Protein AF-A0A829ZDP2-F1 (afdb_monomer_lite)

Structure (mmCIF, N/CA/C/O backbone):
data_AF-A0A829ZDP2-F1
#
_entry.id   AF-A0A829ZDP2-F1
#
loop_
_atom_site.group_PDB
_atom_site.id
_atom_site.type_symbol
_atom_site.label_atom_id
_atom_site.label_alt_id
_atom_site.label_comp_id
_atom_site.label_asym_id
_atom_site.label_entity_id
_atom_site.label_seq_id
_atom_site.pdbx_PDB_ins_code
_atom_site.Cartn_x
_atom_site.Cartn_y
_atom_site.Cartn_z
_atom_site.occupancy
_atom_site.B_iso_or_equiv
_atom_site.auth_seq_id
_atom_site.auth_comp_id
_atom_site.auth_asym_id
_atom_site.auth_atom_id
_atom_site.pdbx_PDB_model_num
ATOM 1 N N . MET A 1 1 ? 5.303 12.839 0.011 1.00 61.03 1 MET A N 1
ATOM 2 C CA . MET A 1 1 ? 4.712 11.633 0.623 1.00 61.03 1 MET A CA 1
ATOM 3 C C . MET A 1 1 ? 3.208 11.821 0.664 1.00 61.03 1 MET A C 1
ATOM 5 O O . MET A 1 1 ? 2.752 12.792 1.268 1.00 61.03 1 MET A O 1
ATOM 9 N N . ALA A 1 2 ? 2.468 10.977 -0.050 1.00 73.50 2 ALA A N 1
ATOM 10 C CA . ALA A 1 2 ? 1.015 11.086 -0.149 1.00 73.50 2 ALA A CA 1
ATOM 11 C C . ALA A 1 2 ? 0.372 10.447 1.090 1.00 73.50 2 ALA A C 1
ATOM 13 O O . ALA A 1 2 ? 0.875 9.457 1.621 1.00 73.50 2 ALA A O 1
ATOM 14 N N . ARG A 1 3 ? -0.714 11.036 1.598 1.00 81.06 3 ARG A N 1
ATOM 15 C CA . ARG A 1 3 ? -1.428 10.530 2.778 1.00 81.06 3 ARG A CA 1
ATOM 16 C C . ARG A 1 3 ? -2.921 10.539 2.515 1.00 81.06 3 ARG A C 1
ATOM 18 O O . ARG A 1 3 ? -3.459 11.569 2.115 1.00 81.06 3 ARG A O 1
ATOM 25 N N . SER A 1 4 ? -3.569 9.426 2.827 1.00 82.06 4 SER A N 1
ATOM 26 C CA . SER A 1 4 ? -5.016 9.272 2.716 1.00 82.06 4 SER A CA 1
ATOM 27 C C . SER A 1 4 ? -5.582 8.928 4.081 1.00 82.06 4 SER A C 1
ATOM 29 O O . SER A 1 4 ? -5.165 7.950 4.704 1.00 82.06 4 SER A O 1
ATOM 31 N N . LYS A 1 5 ? -6.527 9.746 4.546 1.00 88.75 5 LYS A N 1
ATOM 32 C CA . LYS A 1 5 ? -7.311 9.485 5.750 1.00 88.75 5 LYS A CA 1
ATOM 33 C C . LYS A 1 5 ? -8.771 9.342 5.359 1.00 88.75 5 LYS A C 1
ATOM 35 O O . LYS A 1 5 ? -9.372 10.267 4.820 1.00 88.75 5 LYS A O 1
ATOM 40 N N . PHE A 1 6 ? -9.325 8.188 5.666 1.00 88.69 6 PHE A N 1
ATOM 41 C CA . PHE A 1 6 ? -10.708 7.841 5.426 1.00 88.69 6 PHE A CA 1
ATOM 42 C C . PHE A 1 6 ? -11.545 8.067 6.694 1.00 88.69 6 PHE A C 1
ATOM 44 O O . PHE A 1 6 ? -11.025 8.061 7.809 1.00 88.69 6 PHE A O 1
ATOM 51 N N . LEU A 1 7 ? -12.853 8.298 6.532 1.00 91.75 7 LEU A N 1
ATOM 52 C CA . LEU A 1 7 ? -13.777 8.556 7.653 1.00 91.75 7 LEU A CA 1
ATOM 53 C C . LEU 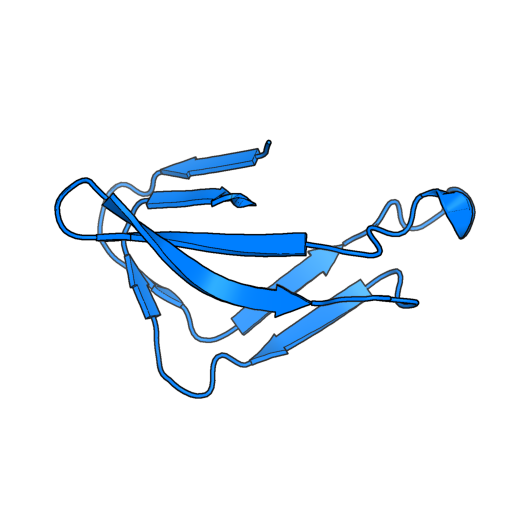A 1 7 ? -14.027 7.321 8.532 1.00 91.75 7 LEU A C 1
ATOM 55 O O . LEU A 1 7 ? -14.474 7.446 9.668 1.00 91.75 7 LEU A O 1
ATOM 59 N N . GLN A 1 8 ? -13.750 6.138 7.996 1.00 91.81 8 GLN A N 1
ATOM 60 C CA . GLN A 1 8 ? -13.908 4.848 8.651 1.00 91.81 8 GLN A CA 1
ATOM 61 C C . GLN A 1 8 ? -12.828 3.892 8.149 1.00 91.81 8 GLN A C 1
ATOM 63 O O . GLN A 1 8 ? -12.141 4.177 7.164 1.00 91.81 8 GLN A O 1
ATOM 68 N N . LYS A 1 9 ? -12.712 2.735 8.802 1.00 91.56 9 LYS A N 1
ATOM 69 C CA . LYS A 1 9 ? -11.848 1.660 8.321 1.00 91.56 9 LYS A CA 1
ATOM 70 C C . LYS A 1 9 ? -12.451 1.015 7.079 1.00 91.56 9 LYS A C 1
ATOM 72 O O . LYS A 1 9 ? -13.645 0.714 7.047 1.00 91.56 9 LYS A O 1
ATOM 77 N N . TYR A 1 10 ? -11.601 0.766 6.097 1.00 90.19 10 TYR A N 1
ATOM 78 C CA . TYR A 1 10 ? -11.923 0.030 4.887 1.00 90.19 10 TYR A CA 1
ATOM 79 C C . TYR A 1 10 ? -11.031 -1.194 4.778 1.00 90.19 10 TYR A C 1
ATOM 81 O O . TYR A 1 10 ? -9.877 -1.183 5.211 1.00 90.19 10 TYR A O 1
ATOM 89 N N . ARG A 1 11 ? -11.596 -2.248 4.195 1.00 91.06 11 ARG A N 1
ATOM 90 C CA . ARG A 1 11 ? -10.839 -3.389 3.702 1.00 91.06 11 ARG A CA 1
ATOM 91 C C . ARG A 1 11 ? -10.268 -3.013 2.335 1.00 91.06 11 ARG A C 1
ATOM 93 O O . ARG A 1 11 ? -11.017 -2.577 1.466 1.00 91.06 11 ARG A O 1
ATOM 100 N N . VAL A 1 12 ? -8.961 -3.157 2.179 1.00 88.38 12 VAL A N 1
ATOM 101 C CA . VAL A 1 12 ? -8.237 -2.915 0.932 1.00 88.38 12 VAL A CA 1
ATOM 102 C C . VAL A 1 12 ? -7.808 -4.262 0.371 1.00 88.38 12 VAL A C 1
ATOM 104 O O . VAL A 1 12 ? -7.065 -4.996 1.021 1.00 88.38 12 VAL A O 1
ATOM 107 N N . ASP A 1 13 ? -8.300 -4.573 -0.827 1.00 90.19 13 ASP A N 1
ATOM 108 C CA . ASP A 1 13 ? -8.024 -5.831 -1.529 1.00 90.19 13 ASP A CA 1
ATOM 109 C C . ASP A 1 13 ? -7.022 -5.659 -2.682 1.00 90.19 13 ASP A C 1
ATOM 111 O O . ASP A 1 13 ? -6.422 -6.637 -3.119 1.00 90.19 13 ASP A O 1
ATOM 115 N N . ALA A 1 14 ? -6.815 -4.432 -3.171 1.00 90.81 14 ALA A N 1
ATOM 116 C CA . ALA A 1 14 ? -5.897 -4.153 -4.270 1.00 90.81 14 ALA A CA 1
ATOM 117 C C . ALA A 1 14 ? -5.313 -2.735 -4.205 1.00 90.81 14 ALA A C 1
ATOM 119 O O . ALA A 1 14 ? -5.893 -1.826 -3.603 1.00 90.81 14 ALA A O 1
ATOM 120 N N . LEU A 1 15 ? -4.168 -2.569 -4.861 1.00 89.56 15 LEU A N 1
ATOM 121 C CA . LEU A 1 15 ? -3.476 -1.315 -5.113 1.00 89.56 15 LEU A CA 1
ATOM 122 C C . LEU A 1 15 ? -3.321 -1.111 -6.619 1.00 89.56 15 LEU A C 1
ATOM 124 O O . LEU A 1 15 ? -2.848 -2.000 -7.323 1.00 89.56 15 LEU A O 1
ATOM 128 N N . GLU A 1 16 ? -3.589 0.112 -7.059 1.00 91.75 16 GLU A N 1
ATOM 129 C CA . GLU A 1 16 ? -3.199 0.619 -8.367 1.00 91.75 16 GLU A CA 1
ATOM 130 C C . GLU A 1 16 ? -2.331 1.872 -8.181 1.00 91.75 16 GLU A C 1
ATOM 132 O O . GLU A 1 16 ? -2.738 2.825 -7.510 1.00 91.75 16 GLU A O 1
ATOM 137 N N . LEU A 1 17 ? -1.122 1.867 -8.745 1.00 89.62 17 LEU A N 1
ATOM 138 C CA . LEU A 1 17 ? -0.220 3.015 -8.767 1.00 89.62 17 LEU A CA 1
ATOM 139 C C . LEU A 1 17 ? -0.003 3.454 -10.215 1.00 89.62 17 LEU A C 1
ATOM 141 O O . LEU A 1 17 ? 0.648 2.773 -11.008 1.00 89.62 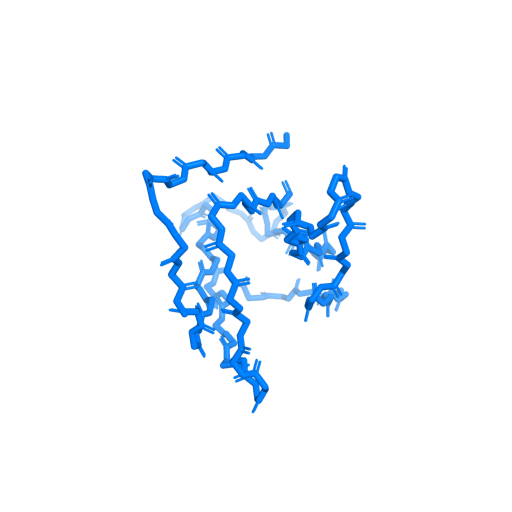17 LEU A O 1
ATOM 145 N N . LEU A 1 18 ? -0.544 4.627 -10.530 1.00 87.19 18 LEU A N 1
ATOM 146 C CA . LEU A 1 18 ? -0.381 5.296 -11.813 1.00 87.19 18 LEU A CA 1
ATOM 147 C C . LEU A 1 18 ? 0.837 6.220 -11.745 1.00 87.19 18 LEU A C 1
ATOM 149 O O . LEU A 1 18 ? 0.839 7.213 -11.015 1.00 87.19 18 LEU A O 1
ATOM 153 N N . GLY A 1 19 ? 1.867 5.897 -12.519 1.00 77.56 19 GLY A N 1
ATOM 154 C CA . GLY A 1 19 ? 2.933 6.826 -12.862 1.00 77.56 19 GLY A CA 1
ATOM 155 C C . GLY A 1 19 ? 2.427 7.935 -13.787 1.00 77.56 19 GLY A C 1
ATOM 156 O O . GLY A 1 19 ? 1.279 7.935 -14.245 1.00 77.56 19 GLY A O 1
ATOM 157 N N . ALA A 1 20 ? 3.288 8.912 -14.073 1.00 74.69 20 ALA A N 1
ATOM 158 C CA . ALA A 1 20 ? 2.975 9.964 -15.031 1.00 74.69 20 ALA A CA 1
ATOM 159 C C . ALA A 1 20 ? 2.837 9.344 -16.434 1.00 74.69 20 ALA A C 1
ATOM 161 O O . ALA A 1 20 ? 3.812 9.161 -17.156 1.00 74.69 20 ALA A O 1
ATOM 162 N N . GLN A 1 21 ? 1.597 9.018 -16.816 1.00 61.50 21 GLN A N 1
ATOM 163 C CA . GLN A 1 21 ? 1.192 8.215 -17.980 1.00 61.50 21 GLN A CA 1
ATOM 164 C C . GLN A 1 21 ? 1.846 8.558 -19.338 1.00 61.50 21 GLN A C 1
ATOM 166 O O . GLN A 1 21 ? 1.747 7.762 -20.270 1.00 61.50 21 GLN A O 1
ATOM 171 N N . LYS A 1 22 ? 2.496 9.720 -19.483 1.00 59.12 22 LYS A N 1
ATOM 172 C CA . LYS A 1 22 ? 3.077 10.225 -20.740 1.00 59.12 22 LYS A CA 1
ATOM 173 C C . LYS A 1 22 ? 4.449 10.884 -20.614 1.00 59.12 22 LYS A C 1
ATOM 175 O O . LYS A 1 22 ? 5.017 11.280 -21.629 1.00 59.12 22 LYS A O 1
ATOM 180 N N . GLU A 1 23 ? 4.988 11.011 -19.412 1.00 56.94 23 GLU A N 1
ATOM 181 C CA . GLU A 1 23 ? 6.245 11.713 -19.193 1.00 56.94 23 GLU A CA 1
ATOM 182 C C . GLU A 1 23 ? 7.274 10.649 -18.843 1.00 56.94 23 GLU A C 1
ATOM 184 O O . GLU A 1 23 ? 7.237 10.147 -17.739 1.00 56.94 23 GLU A O 1
ATOM 189 N N . ASN A 1 24 ? 8.101 10.247 -19.816 1.00 68.75 24 ASN A N 1
ATOM 190 C CA . ASN A 1 24 ? 9.407 9.577 -19.680 1.00 68.75 24 ASN A CA 1
ATOM 191 C C . ASN A 1 24 ? 9.550 8.453 -18.612 1.00 68.75 24 ASN A C 1
ATOM 193 O O . ASN A 1 24 ? 9.365 8.669 -17.422 1.00 68.75 24 ASN A O 1
ATOM 197 N N . GLU A 1 25 ? 10.064 7.277 -18.999 1.00 71.06 25 GLU A N 1
ATOM 198 C CA . GLU A 1 25 ? 10.378 6.153 -18.083 1.00 71.06 25 GLU A CA 1
ATOM 199 C C . GLU A 1 25 ? 11.210 6.532 -16.835 1.00 71.06 25 GLU A C 1
ATOM 201 O O . GLU A 1 25 ? 11.217 5.810 -15.835 1.00 71.06 25 GLU A O 1
ATOM 206 N N . SER A 1 26 ? 11.907 7.670 -16.874 1.00 76.00 26 SER A N 1
ATOM 207 C CA . SER A 1 26 ? 12.621 8.270 -15.740 1.00 76.00 26 SER A CA 1
ATOM 208 C C . SER A 1 26 ? 11.711 8.704 -14.577 1.00 76.00 26 SER A C 1
ATOM 210 O O . SER A 1 26 ? 12.206 8.849 -13.463 1.00 76.00 26 SER A O 1
ATOM 212 N N . PHE A 1 27 ? 10.406 8.903 -14.799 1.00 80.19 27 PHE A N 1
ATOM 213 C CA . PHE A 1 27 ? 9.432 9.301 -13.770 1.00 80.19 27 PHE A CA 1
ATOM 214 C C . PHE A 1 27 ? 8.642 8.126 -13.182 1.00 80.19 27 PHE A C 1
ATOM 216 O O . PHE A 1 27 ? 7.769 8.327 -12.336 1.00 80.19 27 PHE A O 1
ATOM 223 N N . ILE A 1 28 ? 8.943 6.894 -13.601 1.00 85.25 28 ILE A N 1
ATOM 224 C CA . ILE A 1 28 ? 8.359 5.696 -12.999 1.00 85.25 28 ILE A CA 1
ATOM 225 C C . ILE A 1 28 ? 8.888 5.558 -11.571 1.00 85.25 28 ILE A C 1
ATOM 227 O O . ILE A 1 28 ? 10.100 5.471 -11.352 1.00 85.25 28 ILE A O 1
ATOM 231 N N . THR A 1 29 ? 7.978 5.494 -10.598 1.00 87.94 29 THR A N 1
ATOM 232 C CA . THR A 1 29 ? 8.318 5.180 -9.207 1.00 87.94 29 THR A CA 1
ATOM 233 C C . THR A 1 29 ? 8.898 3.771 -9.149 1.00 87.94 29 THR A C 1
ATOM 235 O O . THR A 1 29 ? 8.163 2.799 -9.325 1.00 87.94 29 THR A O 1
ATOM 238 N N . ARG A 1 30 ? 10.217 3.679 -8.939 1.00 90.56 30 ARG A N 1
ATOM 239 C CA . ARG A 1 30 ? 10.978 2.418 -8.914 1.00 90.56 30 ARG A CA 1
ATOM 240 C C . ARG A 1 30 ? 10.748 1.648 -7.623 1.00 90.56 30 ARG A C 1
ATOM 242 O O . ARG A 1 30 ? 10.334 0.495 -7.655 1.00 90.56 30 ARG A O 1
ATOM 249 N N . ASP A 1 31 ? 10.969 2.331 -6.509 1.00 92.88 31 ASP A N 1
ATOM 250 C CA . ASP A 1 31 ? 10.922 1.744 -5.181 1.00 92.88 31 ASP A CA 1
ATOM 251 C C . ASP A 1 31 ? 9.863 2.474 -4.370 1.00 92.88 31 ASP A C 1
ATOM 253 O O . ASP A 1 31 ? 9.863 3.707 -4.293 1.00 92.88 31 ASP A O 1
ATOM 257 N N . PHE A 1 32 ? 8.937 1.724 -3.788 1.00 92.25 32 PHE A N 1
ATOM 258 C CA . PHE A 1 32 ? 7.893 2.295 -2.952 1.00 92.25 32 PHE A CA 1
ATOM 259 C C . PHE A 1 32 ? 7.342 1.281 -1.965 1.00 92.25 32 PHE A C 1
ATOM 261 O O . PHE A 1 32 ? 7.494 0.067 -2.108 1.00 92.25 32 PHE A O 1
ATOM 268 N N . GLN A 1 33 ? 6.666 1.814 -0.956 1.00 93.38 33 GLN A N 1
ATOM 269 C CA . GLN A 1 33 ? 6.068 1.031 0.099 1.00 93.38 33 GLN A CA 1
ATOM 270 C C . GLN A 1 33 ? 4.724 1.623 0.485 1.00 93.38 33 GLN A C 1
ATOM 272 O O . GLN A 1 33 ? 4.598 2.835 0.638 1.00 93.38 33 GLN A O 1
ATOM 277 N N . ILE A 1 34 ? 3.733 0.762 0.686 1.00 92.50 34 ILE A N 1
ATOM 278 C CA . ILE A 1 34 ? 2.478 1.162 1.309 1.00 92.50 34 ILE A CA 1
ATOM 279 C C . ILE A 1 34 ? 2.516 0.805 2.776 1.00 92.50 34 ILE A C 1
ATOM 281 O O . ILE A 1 34 ? 2.886 -0.306 3.164 1.00 92.50 34 ILE A O 1
ATOM 285 N N . GLN A 1 35 ? 2.095 1.772 3.582 1.00 94.56 35 GLN A N 1
ATOM 286 C CA . GLN A 1 35 ? 1.987 1.624 5.018 1.00 94.56 35 GLN A CA 1
ATOM 287 C C . GLN A 1 35 ? 0.576 1.964 5.477 1.00 94.56 35 GLN A C 1
ATOM 289 O O . GLN A 1 35 ? -0.033 2.933 5.013 1.00 94.56 35 GLN A O 1
ATOM 294 N N . VAL A 1 36 ? 0.078 1.188 6.432 1.00 94.62 36 VAL A N 1
ATOM 295 C CA . VAL A 1 36 ? -1.174 1.450 7.146 1.00 94.62 36 VAL A CA 1
ATOM 296 C C . VAL A 1 36 ? -0.854 1.872 8.572 1.00 94.62 36 VAL A C 1
ATOM 298 O O . VAL A 1 36 ? 0.120 1.402 9.162 1.00 94.62 36 VAL A O 1
ATOM 301 N N . LYS A 1 37 ? -1.655 2.773 9.139 1.00 95.12 37 LYS A N 1
ATOM 302 C CA . LYS A 1 37 ? -1.537 3.110 10.556 1.00 95.12 37 LYS A CA 1
ATOM 303 C C . LYS A 1 37 ? -2.333 2.120 11.405 1.00 95.12 37 LYS A C 1
ATOM 305 O O . LYS A 1 37 ? -3.554 2.046 11.282 1.00 95.12 37 LYS A O 1
ATOM 310 N N . GLU A 1 38 ? -1.661 1.420 12.309 1.00 91.50 38 GLU A N 1
ATOM 311 C CA . GLU A 1 38 ? -2.246 0.463 13.249 1.00 91.50 38 GLU A CA 1
ATOM 312 C C . GLU A 1 38 ? -1.746 0.782 14.666 1.00 91.50 38 GLU A C 1
ATOM 314 O O . GLU A 1 38 ? -0.553 0.953 14.891 1.00 91.50 38 GLU A O 1
ATOM 319 N N . ASN A 1 39 ? -2.659 0.926 15.633 1.00 91.44 39 ASN A N 1
ATOM 320 C CA . ASN A 1 39 ? -2.332 1.221 17.041 1.00 91.44 39 ASN A CA 1
ATOM 321 C C . ASN A 1 39 ? -1.431 2.453 17.269 1.00 91.44 39 ASN A C 1
ATOM 323 O O . ASN A 1 39 ? -0.695 2.520 18.245 1.00 91.44 39 ASN A O 1
ATOM 327 N N . GLY A 1 40 ? -1.504 3.450 16.382 1.00 92.50 40 GLY A N 1
ATOM 328 C CA . GLY A 1 40 ? -0.683 4.663 16.474 1.00 92.50 40 GLY A CA 1
ATOM 329 C C . GLY A 1 40 ? 0.617 4.606 15.669 1.00 92.50 40 GLY A C 1
ATOM 330 O O . GLY A 1 40 ? 1.147 5.667 15.340 1.00 92.50 40 GLY A O 1
ATOM 331 N N . GLU A 1 41 ? 1.039 3.414 15.257 1.00 95.19 41 GLU A N 1
ATOM 332 C CA . GLU A 1 41 ? 2.277 3.149 14.528 1.00 95.19 41 GLU A CA 1
ATOM 333 C C . GLU A 1 41 ? 2.017 2.910 13.040 1.00 95.19 41 GLU A C 1
ATOM 335 O O . GLU A 1 41 ? 0.921 2.522 12.634 1.00 95.19 41 GLU A O 1
ATOM 340 N N . TRP A 1 42 ? 3.025 3.163 12.209 1.00 95.50 42 TRP A N 1
ATOM 341 C CA . TRP A 1 42 ? 2.966 2.850 10.781 1.00 95.50 42 TRP A CA 1
ATOM 342 C C . TRP A 1 42 ? 3.550 1.467 10.535 1.00 95.50 42 TRP A C 1
ATOM 344 O O . TRP A 1 42 ? 4.665 1.183 10.966 1.00 95.50 42 TRP A O 1
ATOM 354 N N . LYS A 1 43 ? 2.802 0.631 9.820 1.00 93.81 43 LYS A N 1
ATOM 355 C CA . LYS A 1 43 ? 3.192 -0.730 9.478 1.00 93.81 43 LYS A CA 1
ATOM 356 C C . LYS A 1 43 ? 3.211 -0.915 7.974 1.00 93.81 43 LYS A C 1
ATOM 358 O O . LYS A 1 43 ? 2.274 -0.522 7.281 1.00 93.81 43 LYS A O 1
ATOM 363 N N . ASP A 1 44 ? 4.257 -1.571 7.514 1.00 93.06 44 ASP A N 1
ATOM 364 C CA . ASP A 1 44 ? 4.477 -1.935 6.124 1.00 93.06 44 ASP A CA 1
ATOM 365 C C . A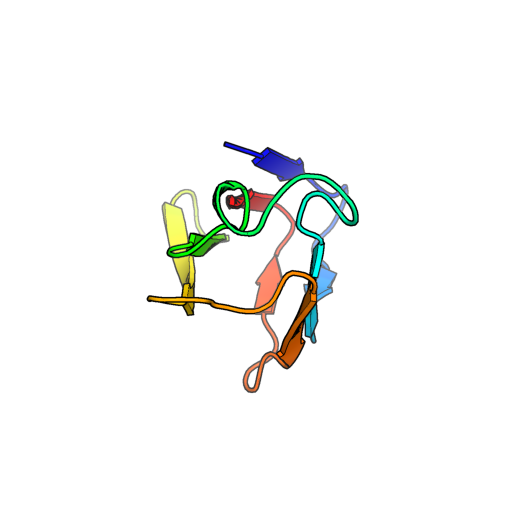SP A 1 44 ? 3.526 -3.055 5.719 1.00 93.06 44 ASP A C 1
ATOM 367 O O . ASP A 1 44 ? 3.435 -4.075 6.404 1.00 93.06 44 ASP A O 1
ATOM 371 N N . ILE A 1 45 ? 2.804 -2.855 4.617 1.00 91.81 45 ILE A N 1
ATOM 372 C CA . ILE A 1 45 ? 1.849 -3.848 4.106 1.00 91.81 45 ILE A CA 1
ATOM 373 C C . ILE A 1 45 ? 2.185 -4.333 2.702 1.00 91.81 45 ILE A C 1
ATOM 375 O O . ILE A 1 45 ? 1.797 -5.437 2.343 1.00 91.81 45 ILE A O 1
ATOM 379 N N . HIS A 1 46 ? 2.912 -3.533 1.921 1.00 91.81 46 HIS A N 1
ATOM 380 C CA . HIS A 1 46 ? 3.369 -3.910 0.588 1.00 91.81 46 HIS A CA 1
ATOM 381 C C . HIS A 1 46 ? 4.629 -3.133 0.239 1.00 91.81 46 HIS A C 1
ATOM 383 O O . HIS A 1 46 ? 4.660 -1.920 0.442 1.00 91.81 46 HIS A O 1
ATOM 389 N N . SER A 1 47 ? 5.635 -3.812 -0.301 1.00 93.31 47 SER A N 1
ATOM 390 C CA . SER A 1 47 ? 6.903 -3.206 -0.708 1.00 93.31 47 SER A CA 1
ATOM 391 C C . SER A 1 47 ? 7.243 -3.640 -2.121 1.00 93.31 47 SER A C 1
ATOM 393 O O . SER A 1 47 ? 7.133 -4.817 -2.461 1.00 93.31 47 SER A O 1
ATOM 395 N N . VAL A 1 48 ? 7.687 -2.688 -2.929 1.00 93.69 48 VAL A N 1
ATOM 396 C CA . VAL A 1 48 ? 8.082 -2.910 -4.316 1.00 93.69 48 VAL A CA 1
ATOM 397 C C . VAL A 1 48 ? 9.452 -2.295 -4.526 1.00 93.69 48 VAL A C 1
ATOM 399 O O . VAL A 1 48 ? 9.715 -1.179 -4.079 1.00 93.69 48 VAL A O 1
ATOM 402 N N . THR A 1 49 ? 10.311 -3.038 -5.213 1.00 94.44 49 THR A N 1
ATOM 403 C CA . TH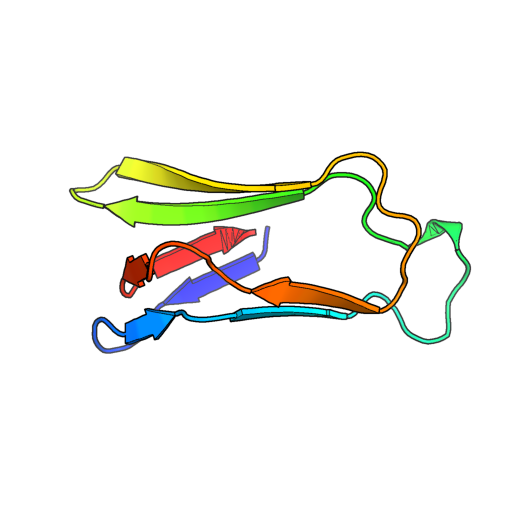R A 1 49 ? 11.647 -2.601 -5.614 1.00 94.44 49 THR A CA 1
ATOM 404 C C . THR A 1 49 ? 11.818 -2.802 -7.108 1.00 94.44 49 THR A C 1
ATOM 406 O O . THR A 1 49 ? 11.372 -3.815 -7.645 1.00 94.44 49 THR A O 1
ATOM 409 N N . ASP A 1 50 ? 12.508 -1.874 -7.754 1.00 92.62 50 ASP A N 1
ATOM 410 C CA . ASP A 1 50 ? 12.840 -1.896 -9.176 1.00 92.62 50 ASP A CA 1
ATOM 411 C C . ASP A 1 50 ? 11.630 -1.992 -10.127 1.00 92.62 50 ASP A C 1
ATOM 413 O O . ASP A 1 50 ? 11.703 -2.592 -11.199 1.00 92.62 50 ASP A O 1
ATOM 417 N N . ASN A 1 51 ? 10.508 -1.355 -9.781 1.00 90.88 51 ASN A N 1
ATOM 418 C CA . ASN A 1 51 ? 9.351 -1.268 -10.667 1.00 90.88 51 ASN A CA 1
ATOM 419 C C . ASN A 1 51 ? 9.734 -0.641 -12.025 1.00 90.88 51 ASN A C 1
ATOM 421 O O . ASN A 1 51 ? 10.385 0.409 -12.114 1.00 90.88 51 ASN A O 1
ATOM 425 N N . LYS A 1 52 ? 9.329 -1.301 -13.112 1.00 88.56 52 LYS A N 1
ATOM 426 C CA . LYS A 1 52 ? 9.515 -0.841 -14.499 1.00 88.56 52 LYS A CA 1
ATOM 427 C C . LYS A 1 52 ? 8.197 -0.418 -15.143 1.00 88.56 52 LYS A C 1
ATOM 429 O O . LYS A 1 52 ? 8.211 0.083 -16.262 1.00 88.56 52 LYS A O 1
ATOM 434 N N . GLU A 1 53 ? 7.081 -0.616 -14.450 1.00 87.88 53 GLU A N 1
ATOM 435 C CA . GLU A 1 53 ? 5.745 -0.423 -14.985 1.00 87.88 53 GLU A CA 1
ATOM 436 C C . GLU A 1 53 ? 5.230 0.977 -14.660 1.00 87.88 53 GLU A C 1
ATOM 438 O O . GLU A 1 53 ? 5.304 1.454 -13.527 1.00 87.88 53 GLU A O 1
ATOM 443 N N . ASN A 1 54 ? 4.681 1.640 -15.674 1.00 87.19 54 ASN A N 1
ATOM 444 C CA . ASN A 1 54 ? 4.029 2.937 -15.510 1.00 87.19 54 ASN A CA 1
ATOM 445 C C . ASN A 1 54 ? 2.642 2.815 -14.856 1.00 87.19 54 ASN A C 1
ATOM 447 O O . ASN A 1 54 ? 2.141 3.762 -14.265 1.00 87.19 54 ASN A O 1
ATOM 451 N N . LEU A 1 55 ? 2.018 1.647 -14.978 1.00 89.38 55 LEU A N 1
ATOM 452 C CA . LEU A 1 55 ? 0.815 1.270 -14.257 1.00 89.38 55 LEU A CA 1
ATOM 453 C C . LEU A 1 55 ? 1.165 0.018 -13.468 1.00 89.38 55 LEU A C 1
ATOM 455 O O . LEU A 1 55 ? 1.298 -1.045 -14.062 1.00 89.38 55 LEU A O 1
ATOM 459 N N . TYR A 1 56 ? 1.334 0.166 -12.159 1.00 91.00 56 TYR A N 1
ATOM 460 C CA . TYR A 1 56 ? 1.576 -0.960 -11.272 1.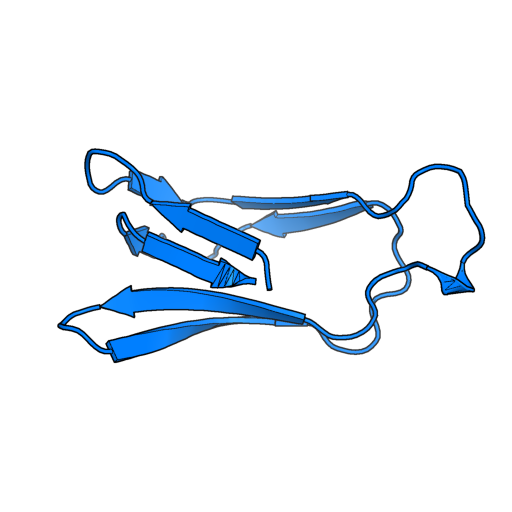00 91.00 56 TYR A CA 1
ATOM 461 C C . TYR A 1 56 ? 0.266 -1.382 -10.616 1.00 91.00 56 TYR A C 1
ATOM 463 O O . TYR A 1 56 ? -0.445 -0.553 -10.043 1.00 91.00 56 TYR A O 1
ATOM 471 N N . TYR A 1 57 ? -0.027 -2.677 -10.661 1.00 92.44 57 TYR A N 1
ATOM 472 C CA . TYR A 1 57 ? -1.195 -3.267 -10.021 1.00 92.44 57 TYR A CA 1
ATOM 473 C C . TYR A 1 57 ? -0.774 -4.424 -9.116 1.00 92.44 57 TYR A C 1
ATOM 475 O O . TYR A 1 57 ? -0.005 -5.293 -9.527 1.00 92.44 57 TYR A O 1
ATOM 483 N N . ALA A 1 58 ? -1.312 -4.470 -7.898 1.00 90.81 58 ALA A N 1
ATOM 484 C CA . ALA A 1 58 ? -1.116 -5.592 -6.987 1.00 90.81 58 ALA A CA 1
ATOM 485 C C . ALA A 1 58 ? -2.396 -5.916 -6.216 1.00 90.81 58 ALA A C 1
ATOM 487 O O . ALA A 1 58 ? -3.054 -5.025 -5.680 1.00 90.81 58 ALA A O 1
ATOM 488 N N . ASN A 1 59 ? -2.706 -7.207 -6.107 1.00 91.62 59 ASN A N 1
ATOM 489 C CA . ASN A 1 59 ? -3.691 -7.692 -5.146 1.00 91.62 59 ASN A CA 1
ATOM 490 C C . ASN A 1 59 ? -3.033 -7.835 -3.768 1.00 91.62 59 ASN A C 1
ATOM 492 O O . ASN A 1 59 ? -1.855 -8.172 -3.666 1.00 91.62 59 ASN A O 1
ATOM 496 N N . MET A 1 60 ? -3.807 -7.610 -2.712 1.00 86.81 60 MET A N 1
ATOM 497 C CA . MET A 1 60 ? -3.389 -7.854 -1.335 1.00 86.81 60 MET A CA 1
ATOM 498 C C . MET A 1 60 ? -3.825 -9.267 -0.941 1.00 86.81 60 MET A C 1
ATOM 500 O O . MET A 1 60 ? -4.996 -9.492 -0.639 1.00 86.81 60 MET A O 1
ATOM 504 N N . ASP A 1 61 ? -2.888 -10.222 -0.940 1.00 80.19 61 ASP A N 1
ATOM 505 C CA . ASP A 1 61 ? -3.171 -11.637 -0.627 1.00 80.19 61 ASP A CA 1
ATOM 506 C C . ASP A 1 61 ? -3.811 -11.817 0.756 1.00 80.19 61 ASP A C 1
ATOM 508 O O . ASP A 1 61 ? -4.656 -12.686 0.971 1.00 80.19 61 ASP A O 1
ATOM 512 N N . THR A 1 62 ? -3.419 -10.965 1.705 1.00 84.00 62 THR A N 1
ATOM 513 C CA . THR A 1 62 ? -4.097 -10.824 2.993 1.00 84.00 62 THR A CA 1
ATOM 514 C C . THR A 1 62 ? -4.829 -9.486 3.018 1.00 84.00 62 THR A C 1
ATOM 516 O O . THR A 1 62 ? -4.177 -8.449 2.875 1.00 84.00 62 THR A O 1
ATOM 519 N N . PRO A 1 63 ? -6.156 -9.470 3.240 1.00 82.44 63 PRO A N 1
ATOM 520 C CA . PRO A 1 63 ? -6.905 -8.225 3.303 1.00 82.44 63 PRO A CA 1
ATOM 521 C C . PRO A 1 63 ? -6.375 -7.294 4.391 1.00 82.44 63 PRO A C 1
ATOM 523 O O . PRO A 1 63 ? -6.296 -7.671 5.564 1.00 82.44 63 PRO A O 1
ATOM 526 N N . VAL A 1 64 ? -6.061 -6.055 4.017 1.00 89.31 64 VAL A N 1
ATOM 527 C CA . VAL A 1 64 ? -5.609 -5.031 4.963 1.00 89.31 64 VAL A CA 1
ATOM 528 C C . VAL A 1 64 ? -6.795 -4.179 5.383 1.00 89.31 64 VAL A C 1
ATOM 530 O O . VAL A 1 64 ? -7.543 -3.693 4.539 1.00 89.31 64 VAL A O 1
ATOM 533 N N . VAL A 1 65 ? -6.972 -3.973 6.689 1.00 92.31 65 VAL A N 1
ATOM 534 C CA . VAL A 1 65 ? -8.056 -3.143 7.229 1.00 92.31 65 VAL A CA 1
ATOM 535 C C . VAL A 1 65 ? -7.477 -1.900 7.888 1.00 92.31 65 VAL A C 1
ATOM 537 O O . VAL A 1 65 ? -6.731 -1.996 8.860 1.00 92.31 65 VAL A O 1
ATOM 540 N N . GLY A 1 66 ? -7.853 -0.721 7.399 1.00 93.00 66 GLY A N 1
ATOM 541 C CA . GLY A 1 66 ? -7.345 0.542 7.926 1.00 93.00 66 GLY A CA 1
ATOM 542 C C . GLY A 1 66 ? -8.116 1.755 7.431 1.00 93.00 66 GLY A C 1
ATOM 543 O O . GLY A 1 66 ? -8.936 1.670 6.523 1.00 93.00 66 GLY A O 1
ATOM 544 N N . ASP A 1 67 ? -7.871 2.895 8.061 1.00 93.94 67 ASP A N 1
ATOM 545 C CA . ASP A 1 67 ? -8.449 4.198 7.719 1.00 93.94 67 ASP A CA 1
ATOM 546 C C . ASP A 1 67 ? -7.374 5.251 7.402 1.00 93.94 67 ASP A C 1
ATOM 548 O O . ASP A 1 67 ? -7.690 6.331 6.916 1.00 93.94 67 ASP A O 1
ATOM 552 N N . ASN A 1 68 ? -6.099 4.951 7.652 1.00 95.69 68 ASN A N 1
ATOM 553 C CA . ASN A 1 68 ? -4.972 5.835 7.384 1.00 95.69 68 ASN A CA 1
ATOM 554 C C . ASN A 1 68 ? -3.907 5.062 6.612 1.00 95.69 68 ASN A C 1
ATOM 556 O O . ASN A 1 68 ? -3.325 4.114 7.142 1.00 95.69 68 ASN A O 1
ATOM 560 N N . PHE A 1 69 ? -3.631 5.507 5.390 1.00 93.62 69 PHE A N 1
ATOM 561 C CA . PHE A 1 69 ? -2.645 4.905 4.498 1.00 93.62 69 PHE A CA 1
ATOM 562 C C . PHE A 1 69 ? -1.660 5.964 4.007 1.00 93.62 69 PHE A C 1
ATOM 564 O O . PHE A 1 69 ? -2.017 7.140 3.854 1.00 93.62 69 PHE A O 1
ATOM 571 N N . ARG A 1 70 ? -0.418 5.552 3.756 1.00 93.56 70 ARG A N 1
ATOM 572 C CA . ARG A 1 70 ? 0.594 6.400 3.122 1.00 93.56 70 ARG 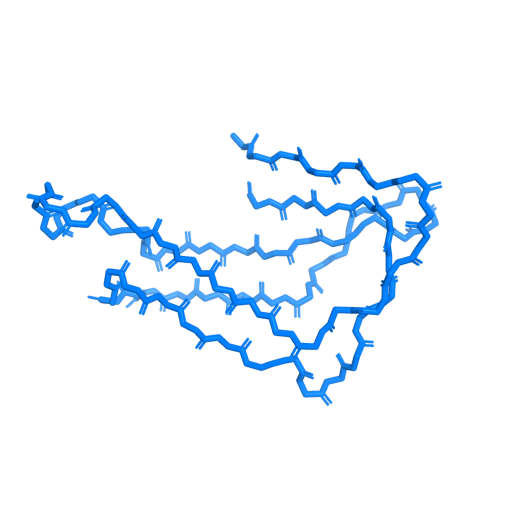A CA 1
ATOM 573 C C . ARG A 1 70 ? 1.452 5.616 2.135 1.00 93.56 70 ARG A C 1
ATOM 575 O O . ARG A 1 70 ? 1.631 4.409 2.301 1.00 93.56 70 ARG A O 1
ATOM 582 N N . LEU A 1 71 ? 1.960 6.367 1.162 1.00 88.88 71 LEU A N 1
ATOM 583 C CA . LEU A 1 71 ? 2.967 5.999 0.169 1.00 88.88 71 LEU A CA 1
ATOM 584 C C . LEU A 1 71 ? 4.127 6.997 0.279 1.00 88.88 71 LEU A C 1
ATOM 586 O O . LEU A 1 71 ? 3.847 8.230 0.236 1.00 88.88 71 LEU A O 1
#

Secondary structure (DSSP, 8-state):
--EEEEEEEEEEEEEEEE--TTS-GGGS--SEEEEEEETTEEEEEEEE-S---SEEEEEEEEEEEEEEEE-

Radius of gyration: 13.0 Å; chains: 1; bounding box: 27×23×38 Å

pLDDT: mean 87.3, std 8.96, range [56.94, 95.69]

Sequence (71 aa):
MARSKFLQKYRVDALELLGAQKENESFITRDFQIQVKENGEWKDIHSVTDNKENLYYANMDTPVVGDNFRL

InterPro domains:
  IPR000421 Coagulation factor 5/8, C-terminal domain [PS50022] (1-71)
  IPR008979 Galactose-binding-like domain superfamily [SSF49785] (6-65)

Foldseek 3Di:
DDKFAAPAKDWAFKDKDAFPVPDDLVRAPAWDFKWADDPNDTDTQDIGHGDSDNIDMDTRPDIDIHRMMDD

Organism: NCBI:txid69824